Protein AF-A0A4P5VEP5-F1 (afdb_monomer)

Structure (mmCIF, N/CA/C/O backbone):
data_AF-A0A4P5VEP5-F1
#
_entry.id   AF-A0A4P5VEP5-F1
#
loop_
_atom_site.group_PDB
_atom_site.id
_atom_site.type_symbol
_atom_site.label_atom_id
_atom_site.label_alt_id
_atom_site.label_comp_id
_atom_site.label_asym_id
_atom_site.label_entity_id
_atom_site.label_seq_id
_atom_site.pdbx_PDB_ins_code
_atom_site.Cartn_x
_atom_site.Cartn_y
_atom_site.Cartn_z
_atom_site.occupancy
_atom_site.B_iso_or_equiv
_atom_site.auth_seq_id
_atom_site.auth_comp_id
_atom_site.auth_asym_id
_atom_site.auth_atom_id
_atom_site.pdbx_PDB_model_num
ATOM 1 N N . MET A 1 1 ? -25.300 -21.458 -13.927 1.00 42.97 1 MET A N 1
ATOM 2 C CA . MET A 1 1 ? -24.396 -22.615 -14.091 1.00 42.97 1 MET A CA 1
ATOM 3 C C . MET A 1 1 ? -23.193 -22.090 -14.850 1.00 42.97 1 MET A C 1
ATOM 5 O O . MET A 1 1 ? -23.365 -21.716 -16.000 1.00 42.97 1 MET A O 1
ATOM 9 N N . VAL A 1 2 ? -22.061 -21.886 -14.168 1.00 53.72 2 VAL A N 1
ATOM 10 C CA . VAL A 1 2 ? -20.852 -21.306 -14.778 1.00 53.72 2 VAL A CA 1
ATOM 11 C C . VAL A 1 2 ? -20.284 -22.330 -15.756 1.00 53.72 2 VAL A C 1
ATOM 13 O O . VAL A 1 2 ? -20.113 -23.493 -15.395 1.00 53.72 2 VAL A O 1
ATOM 16 N N . ASP A 1 3 ? -20.092 -21.914 -17.001 1.00 61.88 3 ASP A N 1
ATOM 17 C CA . ASP A 1 3 ? -19.522 -22.729 -18.068 1.00 61.88 3 ASP A CA 1
ATOM 18 C C . ASP A 1 3 ? -17.999 -22.568 -18.042 1.00 61.88 3 ASP A C 1
ATOM 20 O O . ASP A 1 3 ? -17.450 -21.579 -18.523 1.00 61.88 3 ASP A O 1
ATOM 24 N N . TRP A 1 4 ? -17.329 -23.544 -17.429 1.00 54.38 4 TRP A N 1
ATOM 25 C CA . TRP A 1 4 ? -15.880 -23.583 -17.200 1.00 54.38 4 TRP A CA 1
ATOM 26 C C . TRP A 1 4 ? -15.062 -23.748 -18.493 1.00 54.38 4 TRP A C 1
ATOM 28 O O . TRP A 1 4 ? -13.837 -23.799 -18.439 1.00 54.38 4 TRP A O 1
ATOM 38 N N . SER A 1 5 ? -15.723 -23.869 -19.651 1.00 69.19 5 SER A N 1
ATOM 39 C CA . SER A 1 5 ? -15.074 -24.026 -20.958 1.00 69.19 5 SER A CA 1
ATOM 40 C C . SER A 1 5 ? -14.814 -22.708 -21.690 1.00 69.19 5 SER A C 1
ATOM 42 O O . SER A 1 5 ? -14.226 -22.711 -22.775 1.00 69.19 5 SER A O 1
ATOM 44 N N . ARG A 1 6 ? -15.240 -21.572 -21.124 1.00 56.25 6 ARG A N 1
ATOM 45 C CA . ARG A 1 6 ? -15.023 -20.273 -21.760 1.00 56.25 6 ARG A CA 1
ATOM 46 C C . ARG A 1 6 ? -13.549 -19.865 -21.664 1.00 56.25 6 ARG A C 1
ATOM 48 O O . ARG A 1 6 ? -13.001 -19.851 -20.563 1.00 56.25 6 ARG A O 1
ATOM 55 N N . PRO A 1 7 ? -12.891 -19.525 -22.788 1.00 57.81 7 PRO A N 1
ATOM 56 C CA . PRO A 1 7 ? -11.556 -18.953 -22.737 1.00 57.81 7 PRO A CA 1
ATOM 57 C C . PRO A 1 7 ? -11.626 -17.618 -21.990 1.00 57.81 7 PRO A C 1
ATOM 59 O O . PRO A 1 7 ? -12.434 -16.761 -22.336 1.00 57.81 7 PRO A O 1
ATOM 62 N N . PHE A 1 8 ? -10.754 -17.474 -20.996 1.00 55.34 8 PHE A N 1
ATOM 63 C CA . PHE A 1 8 ? -10.585 -16.381 -20.019 1.00 55.34 8 PHE A CA 1
ATOM 64 C C . PHE A 1 8 ? -10.206 -15.014 -20.635 1.00 55.34 8 PHE A C 1
ATOM 66 O O . PHE A 1 8 ? -9.639 -14.149 -19.980 1.00 55.34 8 PHE A O 1
ATOM 73 N N . TRP A 1 9 ? -10.505 -14.820 -21.918 1.00 52.75 9 TRP A N 1
ATOM 74 C CA . TRP A 1 9 ? -10.146 -13.650 -22.712 1.00 52.75 9 TRP A CA 1
ATOM 75 C C . TRP A 1 9 ? -11.367 -13.058 -23.420 1.00 52.75 9 TRP A C 1
ATOM 77 O O . TRP A 1 9 ? -11.252 -12.565 -24.545 1.00 52.75 9 TRP A O 1
ATOM 87 N N . THR A 1 10 ? -12.565 -13.147 -22.833 1.00 57.44 10 THR A N 1
ATOM 88 C CA . THR A 1 10 ? -13.659 -12.316 -23.341 1.00 57.44 10 THR A CA 1
ATOM 89 C C . THR A 1 10 ? -13.458 -10.881 -22.855 1.00 57.44 10 THR A C 1
ATOM 91 O O . THR A 1 10 ? -12.904 -10.633 -21.787 1.00 57.44 10 THR A O 1
ATOM 94 N N . ARG A 1 11 ? -13.873 -9.904 -23.666 1.00 53.72 11 ARG A N 1
ATOM 95 C CA . ARG A 1 11 ? -13.766 -8.479 -23.320 1.00 53.72 11 ARG A CA 1
ATOM 96 C C . ARG A 1 11 ? -14.477 -8.144 -21.999 1.00 53.72 11 ARG A C 1
ATOM 98 O O . ARG A 1 11 ? -13.999 -7.280 -21.281 1.00 53.72 11 ARG A O 1
ATOM 105 N N . GLU A 1 12 ? -15.564 -8.848 -21.686 1.00 57.03 12 GLU A N 1
ATOM 106 C CA . GLU A 1 12 ? -16.298 -8.721 -20.418 1.00 57.03 12 GLU A CA 1
ATOM 107 C C . GLU A 1 12 ? -15.480 -9.227 -19.216 1.00 57.03 12 GLU A C 1
ATOM 109 O O . GLU A 1 12 ? -15.506 -8.591 -18.168 1.00 57.03 12 GLU A O 1
ATOM 114 N N . ASP A 1 13 ? -14.688 -10.299 -19.365 1.00 57.25 13 ASP A N 1
ATOM 115 C CA . ASP A 1 13 ? -13.786 -10.768 -18.297 1.00 57.25 13 ASP A CA 1
ATOM 116 C C . ASP A 1 13 ? -12.672 -9.742 -18.026 1.00 57.25 13 ASP A C 1
ATOM 118 O O . ASP A 1 13 ? -12.312 -9.493 -16.878 1.00 57.25 13 ASP A O 1
ATOM 122 N N . MET A 1 14 ? -12.166 -9.083 -19.078 1.00 52.19 14 MET A N 1
ATOM 123 C CA . MET A 1 14 ? -11.169 -8.012 -18.949 1.00 52.19 14 MET A CA 1
ATOM 124 C C . MET A 1 14 ? -11.710 -6.749 -18.271 1.00 52.19 14 MET A C 1
ATOM 126 O O . MET A 1 14 ? -10.943 -6.042 -17.621 1.00 52.19 14 MET A O 1
ATOM 130 N N . GLU A 1 15 ? -13.005 -6.453 -18.411 1.00 55.31 15 GLU A N 1
ATOM 131 C CA . GLU A 1 15 ? -13.644 -5.316 -17.735 1.00 55.31 15 GLU A CA 1
ATOM 132 C C . GLU A 1 15 ? -13.696 -5.515 -16.208 1.00 55.31 15 GLU A C 1
ATOM 134 O O . GLU A 1 15 ? -13.642 -4.532 -15.475 1.00 55.31 15 GLU A O 1
ATOM 139 N N . SER A 1 16 ? -13.692 -6.767 -15.727 1.00 53.53 16 SER A N 1
ATOM 140 C CA . SER A 1 16 ? -13.637 -7.113 -14.297 1.00 53.53 16 SER A CA 1
ATOM 141 C C . SER A 1 16 ? -12.218 -7.185 -13.718 1.00 53.53 16 SER A C 1
ATOM 143 O O . SER A 1 16 ? -12.076 -7.203 -12.498 1.00 53.53 16 SER A O 1
ATOM 145 N N . LEU A 1 17 ? -11.160 -7.225 -14.540 1.00 54.59 17 LEU A N 1
ATOM 146 C CA . LEU A 1 17 ? -9.775 -7.312 -14.040 1.00 54.59 17 LEU A CA 1
ATOM 147 C C . LEU A 1 17 ? -9.362 -6.071 -13.229 1.00 54.59 17 LEU A C 1
ATOM 149 O O . LEU A 1 17 ? -8.490 -6.159 -12.374 1.00 54.59 17 LEU A O 1
ATOM 153 N N . GLY A 1 18 ? -9.994 -4.918 -13.477 1.00 56.25 18 GLY A N 1
ATOM 154 C CA . GLY A 1 18 ? -9.766 -3.692 -12.704 1.00 56.25 18 GLY A CA 1
ATOM 155 C C . GLY A 1 18 ? -10.435 -3.672 -11.324 1.00 56.25 18 GLY A C 1
ATOM 156 O O . GLY A 1 18 ? -10.179 -2.749 -10.553 1.00 56.25 18 GLY A O 1
ATOM 157 N N . ASP A 1 19 ? -11.286 -4.654 -11.012 1.00 59.38 19 ASP A N 1
ATOM 158 C CA . ASP A 1 19 ? -11.985 -4.741 -9.724 1.00 59.38 19 ASP A CA 1
ATOM 159 C C . ASP A 1 19 ? -11.202 -5.527 -8.664 1.00 59.38 19 ASP A C 1
ATOM 161 O O . ASP A 1 19 ? -11.594 -5.530 -7.491 1.00 59.38 19 ASP A O 1
ATOM 165 N N . GLU A 1 20 ? -10.096 -6.180 -9.036 1.00 68.81 20 GLU A N 1
ATOM 166 C CA . GLU A 1 20 ? -9.221 -6.833 -8.067 1.00 68.81 20 GLU A CA 1
ATOM 167 C C . GLU A 1 20 ? -8.529 -5.771 -7.206 1.00 68.81 20 GLU A C 1
ATOM 169 O O . GLU A 1 20 ? -7.763 -4.934 -7.682 1.00 68.81 20 GLU A O 1
ATOM 174 N N . LYS A 1 21 ? -8.851 -5.777 -5.908 1.00 80.00 21 LYS A N 1
ATOM 175 C CA . LYS A 1 21 ? -8.305 -4.838 -4.928 1.00 80.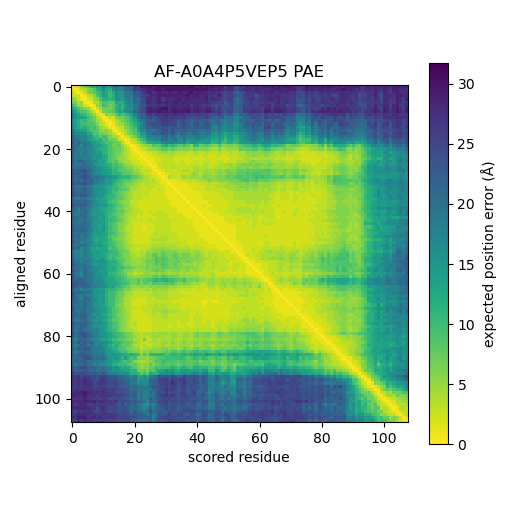00 21 LYS A CA 1
ATOM 176 C C . LYS A 1 21 ? -7.352 -5.563 -3.999 1.00 80.00 21 LYS A C 1
ATOM 178 O O . LYS A 1 21 ? -7.753 -6.499 -3.309 1.00 80.00 21 LYS A O 1
ATOM 183 N N . SER A 1 22 ? -6.139 -5.046 -3.902 1.00 84.88 22 SER A N 1
ATOM 184 C CA . SER A 1 22 ? -5.205 -5.421 -2.849 1.00 84.88 22 SER A CA 1
ATOM 185 C C . SER A 1 22 ? -5.506 -4.647 -1.569 1.00 84.88 22 SER A C 1
ATOM 187 O O . SER A 1 22 ? -5.763 -3.439 -1.596 1.00 84.88 22 SER A O 1
ATOM 189 N N . LEU A 1 23 ? -5.479 -5.347 -0.434 1.00 86.56 23 LEU A N 1
ATOM 190 C CA . LEU A 1 23 ? -5.659 -4.756 0.888 1.00 86.56 23 LEU A CA 1
ATOM 191 C C . LEU A 1 23 ? -4.336 -4.798 1.649 1.00 86.56 23 LEU A C 1
ATOM 193 O O . LEU A 1 23 ? -3.757 -5.864 1.848 1.00 86.56 23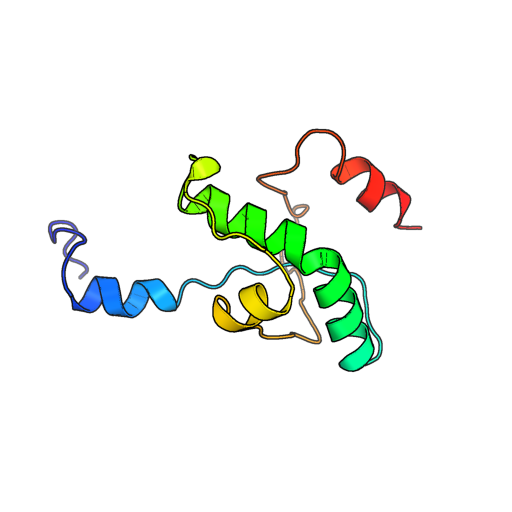 LEU A O 1
ATOM 197 N N . TYR A 1 24 ? -3.903 -3.633 2.118 1.00 85.56 24 TYR A N 1
ATOM 198 C CA . TYR A 1 24 ? -2.706 -3.479 2.933 1.00 85.56 24 TYR A CA 1
ATOM 199 C C . TYR A 1 24 ? -3.103 -2.996 4.323 1.00 85.56 24 TYR A C 1
ATOM 201 O O . TYR A 1 24 ? -3.754 -1.960 4.464 1.00 85.56 24 TYR A O 1
ATOM 209 N N . LEU A 1 25 ? -2.714 -3.753 5.350 1.00 86.88 25 LEU A N 1
ATOM 210 C CA . LEU A 1 25 ? -2.882 -3.338 6.738 1.00 86.88 25 LEU A CA 1
ATOM 211 C C . LEU A 1 25 ? -1.749 -2.388 7.117 1.00 86.88 25 LEU A C 1
ATOM 213 O O . LEU A 1 25 ? -0.574 -2.693 6.917 1.00 86.88 25 LEU A O 1
ATOM 217 N N . VAL A 1 26 ? -2.120 -1.241 7.673 1.00 83.44 26 VAL A N 1
ATOM 218 C CA . VAL A 1 26 ? -1.197 -0.217 8.166 1.00 83.44 26 VAL A CA 1
ATOM 219 C C . VAL A 1 26 ? -1.376 -0.051 9.676 1.00 83.44 26 VAL A C 1
ATOM 221 O O . VAL A 1 26 ? -2.412 -0.459 10.212 1.00 83.44 26 VAL A O 1
ATOM 224 N N . PRO A 1 27 ? -0.396 0.539 10.383 1.00 83.62 27 PRO A N 1
ATOM 225 C CA . PRO A 1 27 ? -0.572 0.911 11.779 1.00 83.62 27 PRO A CA 1
ATOM 226 C C . PRO A 1 27 ? -1.814 1.782 11.992 1.00 83.62 27 PRO A C 1
ATOM 228 O O . PRO A 1 27 ? -2.278 2.474 11.083 1.00 83.62 27 PRO A O 1
ATOM 231 N N . THR A 1 28 ? -2.333 1.771 13.218 1.00 83.69 28 THR A N 1
ATOM 232 C CA . THR A 1 28 ? -3.461 2.621 13.608 1.00 83.69 28 THR A CA 1
ATOM 233 C C . THR A 1 28 ? -3.143 4.091 13.364 1.00 83.69 28 THR A C 1
ATOM 235 O O . THR A 1 28 ? -2.044 4.553 13.678 1.00 83.69 28 THR A O 1
ATOM 238 N N . TYR A 1 29 ? -4.124 4.827 12.858 1.00 85.56 29 TYR A N 1
ATOM 239 C CA . TYR A 1 29 ? -4.034 6.256 12.593 1.00 85.56 29 TYR A CA 1
ATOM 240 C C . TYR A 1 29 ? -5.251 6.974 13.178 1.00 85.56 29 TYR A C 1
ATOM 242 O O . TYR A 1 29 ? -6.340 6.405 13.249 1.00 85.56 29 TYR A O 1
ATOM 250 N N . ASP A 1 30 ? -5.065 8.231 13.574 1.00 84.56 30 ASP A N 1
ATOM 251 C CA . ASP A 1 30 ? -6.125 9.025 14.207 1.00 84.56 30 ASP A CA 1
ATOM 252 C C . ASP A 1 30 ? -6.975 9.797 13.186 1.00 84.56 30 ASP A C 1
ATOM 254 O O . ASP A 1 30 ? -8.159 10.051 13.411 1.00 84.56 30 ASP A O 1
ATOM 258 N N . ASP A 1 31 ? -6.383 10.168 12.047 1.00 86.88 31 ASP A N 1
ATOM 259 C CA . ASP A 1 31 ? -7.031 10.955 11.001 1.00 86.88 31 ASP A CA 1
ATOM 260 C C . ASP A 1 31 ? -6.528 10.597 9.589 1.00 86.88 31 ASP A C 1
ATOM 262 O O . ASP A 1 31 ? -5.547 9.872 9.400 1.00 86.88 31 ASP A O 1
ATOM 266 N N . GLU A 1 32 ? -7.221 11.113 8.572 1.0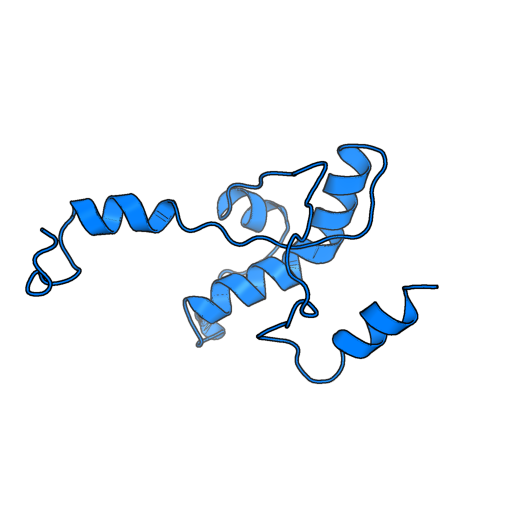0 85.75 32 GLU A N 1
ATOM 267 C CA . GLU A 1 32 ? -6.915 10.850 7.162 1.00 85.75 32 GLU A CA 1
ATOM 268 C C . GLU A 1 32 ? -5.550 11.413 6.724 1.00 85.75 32 GLU A C 1
ATOM 270 O O . GLU A 1 32 ? -4.893 10.828 5.865 1.00 85.75 32 GLU A O 1
ATOM 275 N N . ALA A 1 33 ? -5.078 12.511 7.324 1.00 88.75 33 ALA A N 1
ATOM 276 C CA . ALA A 1 33 ? -3.767 13.076 6.998 1.00 88.75 33 ALA A CA 1
ATOM 277 C C . ALA A 1 33 ? -2.629 12.181 7.518 1.00 88.75 33 ALA A C 1
ATOM 279 O O . ALA A 1 33 ? -1.615 11.986 6.841 1.00 88.75 33 ALA A O 1
ATOM 280 N N . SER A 1 34 ? -2.826 11.582 8.690 1.00 88.56 34 SER A N 1
ATOM 281 C CA . SER A 1 34 ? -1.933 10.585 9.275 1.00 88.56 34 SER A CA 1
ATOM 282 C C . SER A 1 34 ? -1.901 9.316 8.418 1.00 88.56 34 SER A C 1
ATOM 284 O O . SER A 1 34 ? -0.822 8.816 8.100 1.00 88.56 34 SER A O 1
ATOM 286 N N . ALA A 1 35 ? -3.062 8.852 7.940 1.00 87.62 35 ALA A N 1
ATOM 287 C CA . ALA A 1 35 ? -3.148 7.741 6.989 1.00 87.62 35 ALA A CA 1
ATOM 288 C C . ALA A 1 35 ? -2.440 8.047 5.656 1.00 87.62 35 ALA A C 1
ATOM 290 O O . ALA A 1 35 ? -1.719 7.203 5.126 1.00 87.62 35 ALA A O 1
ATOM 291 N N . MET A 1 36 ? -2.591 9.268 5.132 1.00 89.44 36 MET A N 1
ATOM 292 C CA . MET A 1 36 ? -1.897 9.703 3.917 1.00 89.44 36 MET A CA 1
ATOM 293 C C . MET A 1 36 ? -0.378 9.744 4.111 1.00 89.44 36 MET A C 1
ATOM 295 O O . MET A 1 36 ? 0.363 9.327 3.229 1.00 89.44 36 MET A O 1
ATOM 299 N N . THR A 1 37 ? 0.090 10.176 5.283 1.00 90.75 37 THR A N 1
ATOM 300 C CA . THR A 1 37 ? 1.521 10.184 5.619 1.00 90.75 37 THR A CA 1
ATOM 301 C C . THR A 1 37 ? 2.095 8.766 5.655 1.00 90.75 37 THR A C 1
ATOM 303 O O . THR A 1 37 ? 3.174 8.525 5.118 1.00 90.75 37 THR A O 1
ATOM 306 N N . LEU A 1 38 ? 1.367 7.806 6.238 1.00 89.19 38 LEU A N 1
ATOM 307 C CA . LEU A 1 38 ? 1.756 6.391 6.211 1.00 89.19 38 LEU A CA 1
ATOM 308 C C . LEU A 1 38 ? 1.803 5.862 4.773 1.00 89.19 38 LEU A C 1
ATOM 310 O O . LEU A 1 38 ? 2.755 5.184 4.388 1.00 89.19 38 LEU A O 1
ATOM 314 N N . LEU A 1 39 ? 0.818 6.215 3.948 1.00 90.69 39 LEU A N 1
ATOM 315 C CA . LEU A 1 39 ? 0.815 5.831 2.542 1.00 90.69 39 LEU A CA 1
ATOM 316 C C . LEU A 1 39 ? 2.012 6.423 1.785 1.00 90.69 39 LEU A C 1
ATOM 318 O O . LEU A 1 39 ? 2.666 5.704 1.038 1.00 90.69 39 LEU A O 1
ATOM 322 N N . GLU A 1 40 ? 2.349 7.694 2.001 1.00 90.88 40 GLU A N 1
ATOM 323 C CA . GLU A 1 40 ? 3.541 8.324 1.422 1.00 90.88 40 GLU A CA 1
ATOM 324 C C . GLU A 1 40 ? 4.840 7.643 1.871 1.00 90.88 40 GLU A C 1
ATOM 326 O O . GLU A 1 40 ? 5.787 7.562 1.092 1.00 90.88 40 GLU A O 1
ATOM 331 N N . GLN A 1 41 ? 4.903 7.095 3.083 1.00 90.06 41 GLN A N 1
ATOM 332 C CA . GLN A 1 41 ? 6.068 6.334 3.548 1.00 90.06 41 GLN A CA 1
ATOM 333 C C . GLN A 1 41 ? 6.151 4.943 2.905 1.00 90.06 41 GLN A C 1
ATOM 335 O O . GLN A 1 41 ? 7.245 4.474 2.592 1.00 90.06 41 GLN A O 1
ATOM 340 N N . HIS A 1 42 ? 5.008 4.294 2.671 1.00 89.12 42 HIS A N 1
ATOM 341 C CA . HIS A 1 42 ? 4.942 2.906 2.206 1.00 89.12 42 HIS A CA 1
ATOM 342 C C . HIS A 1 42 ? 4.681 2.736 0.700 1.00 89.12 42 HIS A C 1
ATOM 344 O O . HIS A 1 42 ? 4.799 1.618 0.197 1.00 89.12 42 HIS A O 1
ATOM 350 N N . HIS A 1 43 ? 4.381 3.810 -0.043 1.00 90.31 43 HIS A N 1
ATOM 351 C CA . HIS A 1 43 ? 3.993 3.733 -1.460 1.00 90.31 43 HIS A CA 1
ATOM 352 C C . HIS A 1 43 ? 5.010 2.984 -2.321 1.00 90.31 43 HIS A C 1
ATOM 354 O O . HIS A 1 43 ? 4.608 2.230 -3.195 1.00 90.31 43 HIS A O 1
ATOM 360 N N . GLY A 1 44 ? 6.312 3.160 -2.069 1.00 88.44 44 GLY A N 1
ATOM 361 C CA . GLY A 1 44 ? 7.359 2.483 -2.830 1.00 88.44 44 GLY A CA 1
ATOM 362 C C . GLY A 1 44 ? 7.260 0.964 -2.702 1.00 88.44 44 GLY A C 1
ATOM 363 O O . GLY A 1 44 ? 7.235 0.268 -3.710 1.00 88.44 44 GLY A O 1
ATOM 364 N N . ALA A 1 45 ? 7.116 0.459 -1.475 1.00 87.06 45 ALA A N 1
ATOM 365 C CA . ALA A 1 45 ? 6.987 -0.975 -1.223 1.00 87.06 45 ALA A CA 1
ATOM 366 C C . ALA A 1 45 ? 5.695 -1.550 -1.826 1.00 87.06 45 ALA A C 1
ATOM 368 O O . ALA A 1 45 ? 5.727 -2.615 -2.435 1.00 87.06 45 ALA A O 1
ATOM 369 N N . ILE A 1 46 ? 4.575 -0.824 -1.710 1.00 88.75 46 ILE A N 1
ATOM 370 C CA . ILE A 1 46 ? 3.296 -1.232 -2.311 1.00 88.75 46 ILE A CA 1
ATOM 371 C C . ILE A 1 46 ? 3.412 -1.265 -3.840 1.00 88.75 46 ILE A C 1
ATOM 373 O O . ILE A 1 46 ? 3.016 -2.244 -4.463 1.00 88.75 46 ILE A O 1
ATOM 377 N N . PHE A 1 47 ? 4.002 -0.232 -4.451 1.00 89.62 47 PHE A N 1
ATOM 378 C CA . PHE A 1 47 ? 4.164 -0.160 -5.904 1.00 89.62 47 PHE A CA 1
ATOM 379 C C . PHE A 1 47 ? 5.003 -1.330 -6.427 1.00 89.62 47 PHE A C 1
ATOM 381 O O . PHE A 1 47 ? 4.650 -1.948 -7.425 1.00 89.62 47 PHE A O 1
ATOM 388 N N . GLU A 1 48 ? 6.108 -1.649 -5.755 1.00 88.00 48 GLU 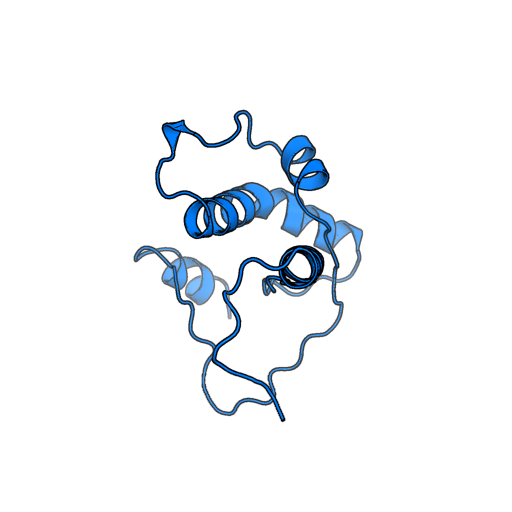A N 1
ATOM 389 C CA . GLU A 1 48 ? 6.970 -2.759 -6.159 1.00 88.00 48 GLU A CA 1
ATOM 390 C C . GLU A 1 48 ? 6.280 -4.115 -5.977 1.00 88.00 48 GLU A C 1
ATOM 392 O O . GLU A 1 48 ? 6.364 -4.939 -6.883 1.00 88.00 48 GLU A O 1
ATOM 397 N N . ALA A 1 49 ? 5.536 -4.322 -4.884 1.00 85.81 49 ALA A N 1
ATOM 398 C CA . ALA A 1 49 ? 4.768 -5.549 -4.665 1.00 85.81 49 ALA A CA 1
ATOM 399 C C . ALA A 1 49 ? 3.705 -5.773 -5.756 1.00 85.81 49 ALA A C 1
ATOM 401 O O . ALA A 1 49 ? 3.614 -6.864 -6.316 1.00 85.81 49 ALA A O 1
ATOM 402 N N . GLU A 1 50 ? 2.945 -4.733 -6.107 1.00 87.06 50 GLU A N 1
ATOM 403 C CA . GLU A 1 50 ? 1.951 -4.792 -7.186 1.00 87.06 50 GLU A CA 1
ATOM 404 C C . GLU A 1 50 ? 2.604 -5.035 -8.555 1.00 87.06 50 GLU A C 1
ATOM 406 O O . GLU A 1 50 ? 2.150 -5.876 -9.329 1.00 87.06 50 GLU A O 1
ATOM 411 N N . LEU A 1 51 ? 3.714 -4.352 -8.858 1.00 87.12 51 LEU A N 1
ATOM 412 C CA . LEU A 1 51 ? 4.429 -4.550 -10.122 1.00 87.12 51 LEU A CA 1
ATOM 413 C C . LEU A 1 51 ? 5.035 -5.949 -10.232 1.00 87.12 51 LEU A C 1
ATOM 415 O O . LEU A 1 51 ? 5.056 -6.498 -11.327 1.00 87.12 51 LEU A O 1
ATOM 419 N N . GLU A 1 52 ? 5.503 -6.540 -9.135 1.00 84.88 52 GLU A N 1
ATOM 420 C CA . GLU A 1 52 ? 6.094 -7.880 -9.130 1.00 84.88 52 GLU A CA 1
ATOM 421 C C . GLU A 1 52 ? 5.054 -8.974 -9.412 1.00 84.88 52 GLU A C 1
ATOM 423 O O . GLU A 1 52 ? 5.364 -9.947 -10.102 1.00 84.88 52 GLU A O 1
ATOM 428 N N . LEU A 1 53 ? 3.798 -8.776 -8.990 1.00 80.50 53 LEU A N 1
ATOM 429 C CA . LEU A 1 53 ? 2.677 -9.650 -9.361 1.00 80.50 53 LEU A CA 1
ATOM 430 C C . LEU A 1 53 ? 2.382 -9.615 -10.872 1.00 80.50 53 LEU A C 1
ATOM 432 O O . LEU A 1 53 ? 1.935 -10.612 -11.438 1.00 80.50 53 LEU A O 1
ATOM 436 N N . TRP A 1 54 ? 2.647 -8.485 -11.534 1.00 81.75 54 TRP A N 1
ATOM 437 C CA . TRP A 1 54 ? 2.323 -8.269 -12.950 1.00 81.75 54 TRP A CA 1
ATOM 438 C C . TRP A 1 54 ? 3.512 -8.539 -13.882 1.00 81.75 54 TRP A C 1
ATOM 440 O O . TRP A 1 54 ? 3.346 -9.033 -14.998 1.00 81.75 54 TRP A O 1
ATOM 450 N N . CYS A 1 55 ? 4.722 -8.186 -13.454 1.00 83.75 55 CYS A N 1
ATOM 451 C CA . CYS A 1 55 ? 5.935 -8.230 -14.253 1.00 83.75 55 CYS A CA 1
ATOM 452 C C . CYS A 1 55 ? 7.168 -8.464 -13.372 1.00 83.75 55 CYS A C 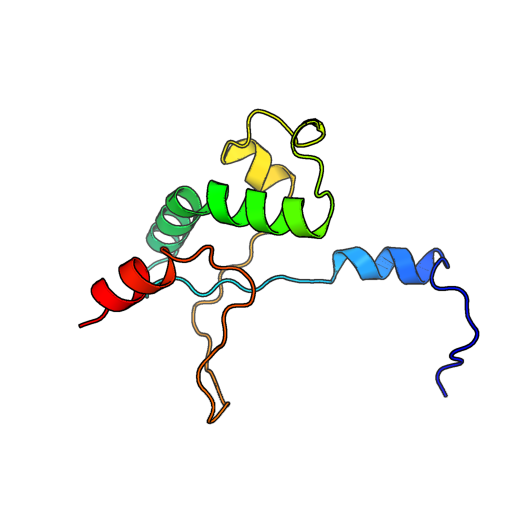1
ATOM 454 O O . CYS A 1 55 ? 7.653 -7.564 -12.691 1.00 83.75 55 CYS A O 1
ATOM 456 N N . LEU A 1 56 ? 7.747 -9.661 -13.467 1.00 83.50 56 LEU A N 1
ATOM 457 C CA . LEU A 1 56 ? 8.987 -10.008 -12.761 1.00 83.50 56 LEU A CA 1
ATOM 458 C C . LEU A 1 56 ? 10.233 -9.311 -13.345 1.00 83.50 56 LEU A C 1
ATOM 460 O O . LEU A 1 56 ? 11.269 -9.238 -12.684 1.00 83.50 56 LEU A O 1
ATOM 464 N N . ASP A 1 57 ? 10.160 -8.807 -14.583 1.00 88.31 57 ASP A N 1
ATOM 465 C CA . ASP A 1 57 ? 11.269 -8.087 -15.211 1.00 88.31 57 ASP A CA 1
ATOM 466 C C . ASP A 1 57 ? 11.292 -6.618 -14.768 1.00 88.31 57 ASP A C 1
ATOM 468 O O . ASP A 1 57 ? 10.627 -5.746 -15.334 1.00 88.31 57 ASP A O 1
ATOM 472 N N . ARG A 1 58 ? 12.127 -6.340 -13.763 1.00 86.19 58 ARG A N 1
ATOM 473 C CA . ARG A 1 58 ? 12.300 -5.003 -13.177 1.00 86.19 58 ARG A CA 1
ATOM 474 C C . ARG A 1 58 ? 12.811 -3.953 -14.169 1.00 86.19 58 ARG A C 1
ATOM 476 O O . ARG A 1 58 ? 12.666 -2.763 -13.902 1.00 86.19 58 ARG A O 1
ATOM 483 N N . ALA A 1 59 ? 13.392 -4.348 -15.307 1.00 88.25 59 ALA A N 1
ATOM 484 C CA . ALA A 1 59 ? 13.819 -3.400 -16.339 1.00 88.25 59 ALA A CA 1
ATOM 485 C C . ALA A 1 59 ? 12.637 -2.767 -17.093 1.00 88.25 59 ALA A C 1
ATOM 487 O O . ALA A 1 59 ? 12.792 -1.701 -17.690 1.00 88.25 59 ALA A O 1
ATOM 488 N N . LEU A 1 60 ? 11.463 -3.407 -17.055 1.00 87.12 60 LEU A N 1
ATOM 489 C CA . LEU A 1 60 ? 10.232 -2.919 -17.680 1.00 87.12 60 LEU A CA 1
ATOM 490 C C . LEU A 1 60 ? 9.391 -2.046 -16.741 1.00 87.12 60 LEU A C 1
ATOM 492 O O . LEU A 1 60 ? 8.361 -1.512 -17.155 1.00 87.12 60 LEU A O 1
ATOM 496 N N . TRP A 1 61 ? 9.805 -1.899 -15.481 1.00 88.94 61 TRP A N 1
ATOM 497 C CA . TRP A 1 61 ? 9.058 -1.131 -14.493 1.00 88.94 61 TRP A CA 1
ATOM 498 C C . TRP A 1 61 ? 9.116 0.375 -14.785 1.00 88.94 61 TRP A C 1
ATOM 500 O O . TRP A 1 61 ? 10.139 0.885 -15.255 1.00 88.94 61 TRP A O 1
ATOM 510 N N . PRO A 1 62 ? 8.045 1.124 -14.468 1.00 86.75 62 PRO A N 1
ATOM 511 C CA . PRO A 1 62 ? 8.050 2.575 -14.590 1.00 86.75 62 PRO A CA 1
ATOM 512 C C . PRO A 1 62 ? 9.137 3.205 -13.701 1.00 86.75 62 PRO A C 1
ATOM 514 O O . PRO A 1 62 ? 9.430 2.730 -12.602 1.00 86.75 62 PRO A O 1
ATOM 517 N N . SER A 1 63 ? 9.738 4.298 -14.178 1.00 85.62 63 SER A N 1
ATOM 518 C CA . SER A 1 63 ? 10.723 5.091 -13.437 1.00 85.62 63 SER A CA 1
ATOM 519 C C . SER A 1 63 ? 10.575 6.582 -13.787 1.00 85.62 63 SER A C 1
ATOM 521 O O . SER A 1 63 ? 10.579 6.906 -14.977 1.00 85.62 63 SER A O 1
ATOM 523 N N . PRO A 1 64 ? 10.483 7.500 -12.802 1.00 87.00 64 PRO A N 1
ATOM 524 C CA . PRO A 1 64 ? 10.571 7.258 -11.357 1.00 87.00 64 PRO A CA 1
ATOM 525 C C . PRO A 1 64 ? 9.285 6.650 -10.762 1.00 87.00 64 PRO A C 1
ATOM 527 O O . PRO A 1 64 ? 8.184 6.909 -11.240 1.00 87.00 64 PRO A O 1
ATOM 530 N N . ARG A 1 65 ? 9.431 5.857 -9.690 1.00 87.62 65 ARG A N 1
ATOM 531 C CA . ARG A 1 65 ? 8.323 5.309 -8.878 1.00 87.62 65 ARG A CA 1
ATOM 532 C C . ARG A 1 65 ? 8.025 6.216 -7.687 1.00 87.62 65 ARG A C 1
ATOM 534 O O . ARG A 1 65 ? 8.064 5.783 -6.542 1.00 87.62 65 ARG A O 1
ATOM 541 N N . ASP A 1 66 ? 7.831 7.499 -7.962 1.00 91.50 66 ASP A N 1
ATOM 542 C CA . ASP A 1 66 ? 7.470 8.458 -6.923 1.00 91.50 66 ASP A CA 1
ATOM 543 C C . ASP A 1 66 ? 5.979 8.363 -6.559 1.00 91.50 66 ASP A C 1
ATOM 545 O O . ASP A 1 66 ? 5.178 7.695 -7.223 1.00 91.50 66 ASP A O 1
ATOM 549 N N . PHE A 1 67 ? 5.594 9.060 -5.492 1.00 89.50 67 PHE A N 1
ATOM 550 C CA . PHE A 1 67 ? 4.214 9.072 -5.0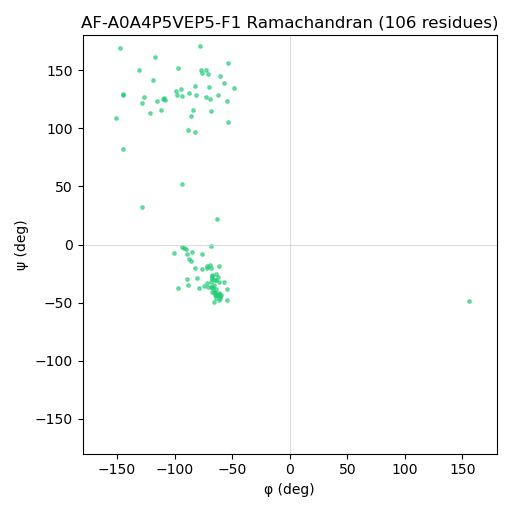20 1.00 89.50 67 PHE A CA 1
ATOM 551 C C . PHE A 1 67 ? 3.230 9.651 -6.048 1.00 89.50 67 PHE A C 1
ATOM 553 O O . PHE A 1 67 ? 2.065 9.257 -6.093 1.00 89.50 67 PHE A O 1
ATOM 560 N N . THR A 1 68 ? 3.689 10.553 -6.919 1.00 91.69 68 THR A N 1
ATOM 561 C CA . THR A 1 68 ? 2.852 11.111 -7.988 1.00 91.69 68 THR A CA 1
ATOM 562 C C . THR A 1 68 ? 2.487 10.019 -8.986 1.00 91.69 68 THR A C 1
ATOM 564 O O . THR A 1 68 ? 1.308 9.827 -9.279 1.00 91.69 68 THR A O 1
ATOM 567 N N . MET A 1 69 ? 3.476 9.253 -9.456 1.00 91.38 69 MET A N 1
ATOM 568 C CA . MET A 1 69 ? 3.262 8.106 -10.337 1.00 91.38 69 MET A CA 1
ATOM 569 C C . MET A 1 69 ? 2.365 7.062 -9.668 1.00 91.38 69 MET A C 1
ATOM 571 O O . MET A 1 69 ? 1.415 6.589 -10.286 1.00 91.38 69 MET A O 1
ATOM 575 N N . PHE A 1 70 ? 2.603 6.766 -8.390 1.00 91.38 70 PHE A N 1
ATOM 576 C CA . PHE A 1 70 ? 1.778 5.838 -7.618 1.00 91.38 70 PHE A CA 1
ATOM 577 C C . PHE A 1 70 ? 0.289 6.227 -7.640 1.00 91.38 70 PHE A C 1
ATOM 579 O O . PHE A 1 70 ? -0.565 5.408 -7.973 1.00 91.38 70 PHE A O 1
ATOM 586 N N . ARG A 1 71 ? -0.033 7.503 -7.387 1.00 90.88 71 ARG A N 1
ATOM 587 C CA . ARG A 1 71 ? -1.419 8.009 -7.421 1.00 90.88 71 ARG A CA 1
ATOM 588 C C . ARG A 1 71 ? -2.048 8.031 -8.815 1.00 90.88 71 ARG A C 1
ATOM 590 O O . ARG A 1 71 ? -3.270 8.096 -8.917 1.00 90.88 71 ARG A O 1
ATOM 597 N N . HIS A 1 72 ? -1.242 8.018 -9.876 1.00 90.31 72 HIS A N 1
ATOM 598 C CA . HIS A 1 72 ? -1.738 7.882 -11.246 1.00 90.31 72 HIS A CA 1
ATOM 599 C C . HIS A 1 72 ? -2.043 6.431 -11.623 1.00 90.31 72 HIS A C 1
ATOM 601 O O . HIS A 1 72 ? -2.902 6.204 -12.472 1.00 90.31 72 HIS A O 1
ATOM 607 N N . TRP A 1 73 ? -1.338 5.474 -11.020 1.00 88.81 73 TRP A N 1
ATOM 608 C CA . TRP A 1 73 ? -1.468 4.052 -11.332 1.00 88.81 73 TRP A CA 1
ATOM 609 C C . TRP A 1 73 ? -2.545 3.359 -10.502 1.00 88.81 73 TRP A C 1
ATOM 611 O O . TRP A 1 73 ? -3.231 2.484 -11.024 1.00 88.81 73 TRP A O 1
ATOM 621 N N . PHE A 1 74 ? -2.727 3.762 -9.242 1.00 88.56 74 PHE A N 1
ATOM 622 C CA . PHE A 1 74 ? -3.625 3.073 -8.317 1.00 88.56 74 PHE A CA 1
ATOM 623 C C . PHE A 1 74 ? -4.765 3.956 -7.819 1.00 88.56 74 PHE A C 1
ATOM 625 O O . PHE A 1 74 ? -4.580 5.124 -7.468 1.00 88.56 74 PHE A O 1
ATOM 632 N N . GLN A 1 75 ? -5.947 3.351 -7.690 1.00 89.56 75 GLN A N 1
ATOM 633 C CA . GLN A 1 75 ? -7.046 3.928 -6.927 1.00 89.56 75 GLN A CA 1
ATOM 634 C C . GLN A 1 75 ? -6.904 3.550 -5.449 1.00 89.56 75 GLN A C 1
ATOM 636 O O . GLN A 1 75 ? -7.121 2.406 -5.054 1.00 89.56 75 GLN A O 1
ATOM 641 N N . ILE A 1 76 ? -6.585 4.537 -4.617 1.00 89.25 76 ILE A N 1
ATOM 642 C CA . ILE A 1 76 ? -6.383 4.353 -3.178 1.00 89.25 76 ILE A CA 1
ATOM 643 C C . ILE A 1 76 ? -7.720 4.490 -2.444 1.00 89.25 76 ILE A C 1
ATOM 645 O O . ILE A 1 76 ? -8.431 5.477 -2.630 1.00 89.25 76 ILE A O 1
ATOM 649 N N . ASN A 1 77 ? -8.034 3.531 -1.571 1.00 88.44 77 ASN A N 1
ATOM 650 C CA . ASN A 1 77 ? -9.160 3.612 -0.640 1.00 88.44 77 ASN A CA 1
ATOM 651 C C . ASN A 1 77 ? -8.649 3.361 0.784 1.00 88.4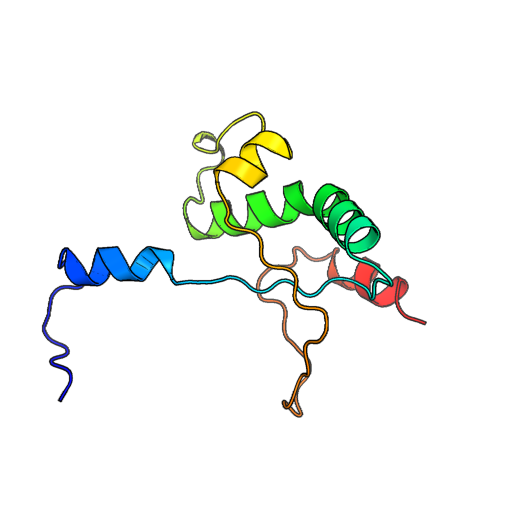4 77 ASN A C 1
ATOM 653 O O . ASN A 1 77 ? -8.000 2.347 1.031 1.00 88.44 77 ASN A O 1
ATOM 657 N N . LEU A 1 78 ? -8.945 4.277 1.707 1.00 87.00 78 LEU A N 1
ATOM 658 C CA . LEU A 1 78 ? -8.587 4.151 3.120 1.00 87.00 78 LEU A CA 1
ATOM 659 C C . LEU A 1 78 ? -9.789 3.621 3.904 1.00 87.00 78 LEU A C 1
ATOM 661 O O . LEU A 1 78 ? -10.887 4.173 3.809 1.00 87.00 78 LEU A O 1
ATOM 665 N N . PHE A 1 79 ? -9.576 2.564 4.684 1.00 86.00 79 PHE A N 1
ATOM 666 C CA . PHE A 1 79 ? -10.614 1.947 5.505 1.00 86.00 79 PHE A CA 1
ATOM 667 C C . PHE A 1 79 ? -10.300 2.185 6.987 1.00 86.00 79 PHE A C 1
ATOM 669 O O . PHE A 1 79 ? -9.296 1.667 7.469 1.00 86.00 79 PHE A O 1
ATOM 676 N N . PRO A 1 80 ? -11.141 2.938 7.723 1.00 78.38 80 PRO A N 1
ATOM 677 C CA . PRO A 1 80 ? -10.871 3.306 9.118 1.00 78.38 80 PRO A CA 1
ATOM 678 C C . PRO A 1 80 ? -10.947 2.129 10.093 1.00 78.38 80 PRO A C 1
ATOM 680 O O . PRO A 1 80 ? -10.470 2.232 11.218 1.00 78.38 80 PRO A O 1
ATOM 683 N N . LEU A 1 81 ? -11.574 1.027 9.685 1.00 81.12 81 LEU A N 1
ATOM 684 C CA . LEU A 1 81 ? -11.709 -0.174 10.489 1.00 81.12 81 LEU A CA 1
ATOM 685 C C . LEU A 1 81 ? -11.635 -1.396 9.579 1.00 81.12 81 LEU A C 1
ATOM 687 O O . LEU A 1 81 ? -12.376 -1.490 8.599 1.00 81.12 81 LEU A O 1
ATOM 691 N N . VAL A 1 82 ? -10.764 -2.332 9.941 1.00 84.00 82 VAL A N 1
ATOM 692 C CA . VAL A 1 82 ? -10.689 -3.673 9.363 1.00 84.00 82 VAL A CA 1
ATOM 693 C C . VAL A 1 82 ? -10.704 -4.652 10.530 1.00 84.00 82 VAL A C 1
ATOM 695 O O . VAL A 1 82 ? -9.860 -4.560 11.419 1.00 84.00 82 VAL A O 1
ATOM 698 N N . GLU A 1 83 ? -11.678 -5.559 10.546 1.00 81.75 83 GLU A N 1
ATOM 699 C CA . GLU A 1 83 ? -11.795 -6.597 11.571 1.00 81.75 83 GLU A CA 1
ATOM 700 C C . GLU A 1 83 ? -11.452 -7.959 10.967 1.00 81.75 83 GLU A C 1
ATOM 702 O O . GLU A 1 83 ? -12.058 -8.381 9.979 1.00 81.75 83 GLU A O 1
ATOM 707 N N . ASP A 1 84 ? -10.485 -8.647 11.574 1.00 85.44 84 ASP A N 1
ATOM 708 C CA . ASP A 1 84 ? -10.188 -10.041 11.260 1.00 85.44 84 ASP A CA 1
ATOM 709 C C . ASP A 1 84 ? -11.137 -10.950 12.051 1.00 85.44 84 ASP A C 1
ATOM 711 O O . ASP A 1 84 ? -11.134 -10.967 13.282 1.00 85.44 84 ASP A O 1
ATOM 715 N N . LEU A 1 85 ? -11.983 -11.685 11.329 1.00 87.69 85 LEU A N 1
ATOM 716 C CA . LEU A 1 85 ? -12.911 -12.663 11.904 1.00 87.69 85 LEU A CA 1
ATOM 717 C C . LEU A 1 85 ? -12.321 -14.083 11.921 1.00 87.69 85 LEU A C 1
ATOM 719 O O . LEU A 1 85 ? -12.982 -15.021 12.376 1.00 87.69 85 LEU A O 1
ATOM 723 N N . GLY A 1 86 ? -11.111 -14.259 11.389 1.00 85.88 86 GLY A N 1
ATOM 724 C CA . GLY A 1 86 ? -10.380 -15.514 11.392 1.00 85.88 86 GLY A CA 1
ATOM 725 C C . GLY A 1 86 ? -9.846 -15.866 12.778 1.00 85.88 86 GLY A C 1
ATOM 726 O O . GLY A 1 86 ? -9.528 -15.013 13.600 1.00 85.88 86 GLY A O 1
ATOM 727 N N . SER A 1 87 ? -9.735 -17.166 13.050 1.00 81.75 87 SER A N 1
ATOM 728 C CA . SER A 1 87 ? -9.039 -17.667 14.243 1.00 81.75 87 SER A CA 1
ATOM 729 C C . SER A 1 87 ? -7.538 -17.868 14.018 1.00 81.75 87 SER A C 1
ATOM 731 O O . SER A 1 87 ? -6.804 -18.132 14.968 1.00 81.75 87 SER A O 1
ATOM 733 N N . GLU A 1 88 ? -7.095 -17.829 12.762 1.00 86.94 88 GLU A N 1
ATOM 734 C CA . GLU A 1 88 ? -5.707 -18.052 12.363 1.00 86.94 88 GLU A CA 1
ATOM 735 C C . GLU A 1 88 ? -4.976 -16.720 12.190 1.00 86.94 88 GLU A C 1
ATOM 737 O O . GLU A 1 88 ? -5.579 -15.704 11.867 1.00 86.94 88 GLU A O 1
ATOM 742 N N . VAL A 1 89 ? -3.659 -16.726 12.403 1.00 81.75 89 VAL A N 1
ATOM 743 C CA . VAL A 1 89 ? -2.831 -15.527 12.226 1.00 81.75 89 VAL A CA 1
ATOM 744 C C . VAL A 1 89 ? -2.726 -15.188 10.741 1.00 81.75 89 VAL A C 1
ATOM 746 O O . VAL A 1 89 ? -2.434 -16.069 9.929 1.00 81.75 89 VAL A O 1
ATOM 749 N N . LEU A 1 90 ? -2.880 -13.905 10.404 1.00 79.62 90 LEU A N 1
ATOM 750 C CA . LEU A 1 90 ? -2.665 -13.405 9.048 1.00 79.62 90 LEU A CA 1
ATOM 751 C C . LEU A 1 90 ? -1.272 -13.787 8.534 1.00 79.62 90 LEU A C 1
ATOM 753 O O . LEU A 1 90 ? -0.242 -13.468 9.134 1.00 79.62 90 LEU A O 1
ATOM 757 N N . GLN A 1 91 ? -1.252 -14.478 7.399 1.00 70.19 91 GLN A N 1
ATOM 758 C CA . GLN A 1 91 ? -0.027 -14.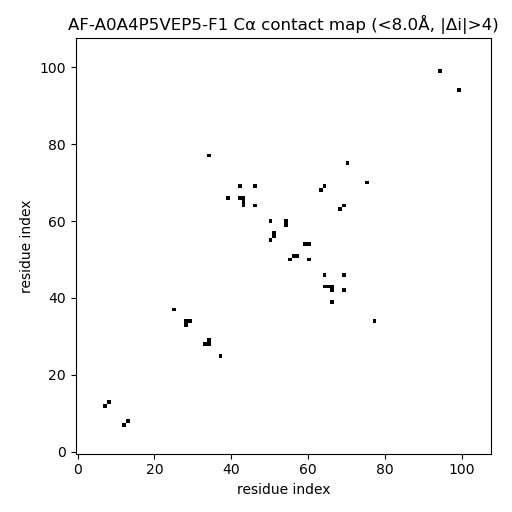898 6.736 1.00 70.19 91 GLN A CA 1
ATOM 759 C C . GLN A 1 91 ? 0.362 -13.872 5.680 1.00 70.19 91 GLN A C 1
ATOM 761 O O . GLN A 1 91 ? -0.464 -13.443 4.878 1.00 70.19 91 GLN A O 1
ATOM 766 N N . THR A 1 92 ? 1.638 -13.494 5.653 1.00 66.62 92 THR A N 1
ATOM 767 C CA . THR A 1 92 ? 2.173 -12.681 4.561 1.00 66.62 92 THR A CA 1
ATOM 768 C C . THR A 1 92 ? 2.779 -13.586 3.498 1.00 66.62 92 THR A C 1
ATOM 770 O O . THR A 1 92 ? 3.613 -14.432 3.813 1.00 66.62 92 THR A O 1
ATOM 773 N N . TYR A 1 93 ? 2.367 -13.401 2.243 1.00 56.88 93 TYR A N 1
ATOM 774 C CA . TYR A 1 93 ? 2.821 -14.227 1.121 1.00 56.88 93 TYR A CA 1
ATOM 775 C C . TYR A 1 93 ? 4.174 -13.797 0.535 1.00 56.88 93 TYR A C 1
ATOM 777 O O . TYR A 1 93 ? 4.836 -14.614 -0.099 1.00 56.88 93 TYR A O 1
ATOM 785 N N . LEU A 1 94 ? 4.617 -12.557 0.765 1.00 55.59 94 LEU A N 1
ATOM 786 C CA . LEU A 1 94 ? 5.859 -12.016 0.203 1.00 55.59 94 LEU A CA 1
ATOM 787 C C . LEU A 1 94 ? 6.540 -11.068 1.188 1.00 55.59 94 LEU A C 1
ATOM 789 O O . LEU A 1 94 ? 6.404 -9.851 1.119 1.00 55.59 94 LEU A O 1
ATOM 793 N N . ILE A 1 95 ? 7.286 -11.644 2.120 1.00 50.62 95 ILE A N 1
ATOM 794 C CA . ILE A 1 95 ? 8.302 -10.910 2.863 1.00 50.62 95 ILE A CA 1
ATOM 795 C C . ILE A 1 95 ? 9.618 -11.629 2.598 1.00 50.62 95 ILE A C 1
ATOM 797 O O . ILE A 1 95 ? 9.802 -12.769 3.031 1.00 50.62 95 ILE A O 1
ATOM 801 N N . GLU A 1 96 ? 10.535 -10.967 1.888 1.00 48.84 96 GLU A N 1
ATOM 802 C CA . GLU A 1 96 ? 11.952 -11.319 1.979 1.00 48.84 96 GLU A CA 1
ATOM 803 C C . GLU A 1 96 ? 12.323 -11.427 3.466 1.00 48.84 96 GLU A C 1
ATOM 805 O O . GLU A 1 96 ? 11.913 -10.562 4.244 1.00 48.84 96 GLU A O 1
ATOM 810 N N . PRO A 1 97 ? 13.058 -12.462 3.902 1.00 38.97 97 PRO A N 1
ATOM 811 C CA . PRO A 1 97 ? 13.380 -12.645 5.314 1.00 38.97 97 PRO A CA 1
ATOM 812 C C . PRO A 1 97 ? 14.033 -11.371 5.890 1.00 38.97 97 PRO A C 1
ATOM 814 O O . PRO A 1 97 ? 15.178 -11.063 5.576 1.00 38.97 97 PRO A O 1
ATOM 817 N N . GLY A 1 98 ? 13.274 -10.614 6.695 1.00 50.06 98 GLY A N 1
ATOM 818 C CA . GLY A 1 98 ? 13.680 -9.314 7.249 1.00 50.06 98 GLY A CA 1
ATOM 819 C C . GLY A 1 98 ? 12.515 -8.385 7.625 1.00 50.06 98 GLY A C 1
ATOM 820 O O . GLY A 1 98 ? 12.453 -7.925 8.758 1.00 50.06 98 GLY A O 1
ATOM 821 N N . PHE A 1 99 ? 11.524 -8.178 6.747 1.00 50.53 99 PHE A N 1
ATOM 822 C CA . PHE A 1 99 ? 10.419 -7.230 7.030 1.00 50.53 99 PHE A CA 1
ATOM 823 C C . PHE A 1 99 ? 9.499 -7.701 8.174 1.00 50.53 99 PHE A C 1
ATOM 825 O O . PHE A 1 99 ? 8.921 -6.898 8.902 1.00 50.53 99 PHE A O 1
ATOM 832 N N . SER A 1 100 ? 9.401 -9.019 8.389 1.00 51.62 100 SER A N 1
ATOM 833 C CA . SER A 1 100 ? 8.619 -9.584 9.495 1.00 51.62 100 SER A CA 1
ATOM 834 C C . SER A 1 100 ? 9.221 -9.257 10.861 1.00 51.62 100 SER A C 1
ATOM 836 O O . SER A 1 100 ? 8.468 -9.237 11.834 1.00 51.62 100 SER A O 1
ATOM 838 N N . ASP A 1 101 ? 10.538 -9.067 10.956 1.00 49.75 101 ASP A N 1
ATOM 839 C CA . ASP A 1 101 ? 11.194 -8.800 12.237 1.00 49.75 101 ASP A CA 1
ATOM 840 C C . ASP A 1 101 ? 11.015 -7.336 12.644 1.00 49.75 101 ASP A C 1
ATOM 842 O O . ASP A 1 101 ? 10.712 -7.073 13.807 1.00 49.75 101 ASP A O 1
ATOM 846 N N . ASP A 1 102 ? 11.057 -6.407 11.686 1.00 48.53 102 ASP A N 1
ATOM 847 C CA . ASP A 1 102 ? 10.809 -4.983 11.937 1.00 48.53 102 ASP A CA 1
ATOM 848 C C . ASP A 1 102 ? 9.355 -4.722 12.364 1.00 48.53 102 ASP A C 1
ATOM 850 O O . ASP A 1 102 ? 9.098 -3.985 13.316 1.00 48.53 102 ASP A O 1
ATOM 854 N N . VAL A 1 103 ? 8.387 -5.392 11.725 1.00 48.84 103 VAL A N 1
ATOM 855 C CA . VAL A 1 103 ? 6.965 -5.289 12.102 1.00 48.84 103 VAL A CA 1
ATOM 856 C C . VAL A 1 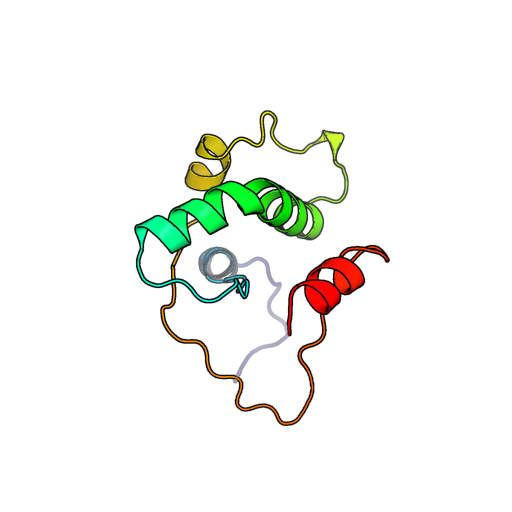103 ? 6.700 -5.927 13.471 1.00 48.84 103 VAL A C 1
ATOM 858 O O . VAL A 1 103 ? 5.912 -5.398 14.253 1.00 48.84 103 VAL A O 1
ATOM 861 N N . ARG A 1 104 ? 7.378 -7.035 13.807 1.00 48.09 104 ARG A N 1
ATOM 862 C CA . ARG A 1 104 ? 7.252 -7.677 15.128 1.00 48.09 104 ARG A CA 1
ATOM 863 C C . ARG A 1 104 ? 7.918 -6.883 16.248 1.00 48.09 104 ARG A C 1
ATOM 865 O O . ARG A 1 104 ? 7.412 -6.917 17.362 1.00 48.09 104 ARG A O 1
ATOM 872 N N . GLN A 1 105 ? 9.021 -6.185 15.980 1.00 44.84 105 GLN A N 1
ATOM 873 C CA . GLN A 1 105 ? 9.682 -5.321 16.967 1.00 44.84 105 GLN A CA 1
ATOM 874 C C . GLN A 1 105 ? 8.962 -3.987 17.194 1.00 44.84 105 GLN A C 1
ATOM 876 O O . GLN A 1 105 ? 9.171 -3.363 18.232 1.00 44.84 105 GLN A O 1
ATOM 881 N N . ALA A 1 106 ? 8.124 -3.550 16.252 1.00 40.62 106 ALA A N 1
ATOM 882 C CA . ALA A 1 106 ? 7.349 -2.316 16.364 1.00 40.62 106 ALA A CA 1
ATOM 883 C C . ALA A 1 106 ? 6.021 -2.472 17.135 1.00 40.62 106 ALA A C 1
ATOM 885 O O . ALA A 1 106 ? 5.353 -1.470 17.395 1.00 40.62 106 ALA A O 1
ATOM 886 N N . LEU A 1 107 ? 5.636 -3.697 17.511 1.00 31.50 107 LEU A N 1
ATOM 887 C CA . LEU A 1 107 ? 4.459 -3.967 18.340 1.00 31.50 107 LEU A CA 1
ATOM 888 C C . LEU A 1 107 ? 4.886 -4.184 19.808 1.00 31.50 107 LEU A C 1
ATOM 890 O O . LEU A 1 107 ? 5.844 -4.923 20.040 1.00 31.50 107 LEU A O 1
ATOM 894 N N . PRO A 1 108 ? 4.224 -3.537 20.788 1.00 41.47 108 PRO A N 1
ATOM 895 C CA . PRO A 1 108 ? 4.530 -3.697 22.212 1.00 41.47 108 PRO A CA 1
ATOM 896 C C . PRO A 1 108 ? 4.194 -5.089 22.768 1.00 41.47 108 PRO A C 1
ATOM 898 O O . PRO A 1 108 ? 3.262 -5.742 22.244 1.00 41.47 108 PRO A O 1
#

Radius of gyration: 17.26 Å; Cα contacts (8 Å, |Δi|>4): 25; chains: 1; bounding box: 38×37×46 Å

Sequence (108 aa):
MVDWSRPFWTREDMESLGDEKSLYLVPTYDDEASAMTLLEQHHGAIFEAELELWCLDRALWPSPRDFTMFRHWFQINLFPLVEDLGSEVLQTYLIEPGFSDDVRQALP

Foldseek 3Di:
DDDPPDDCDDPVNVVCVLVDDDDDDDDADDDPVRVVVRCQVCLVVVQVVVVCVVDVPPVPDDPPSHPVVSVVVDDDDDDNDDDDPDPDDDDDPDDDPPPVVVVVVPDD

Mean predicted aligned error: 11.76 Å

Secondary structure (DSSP, 8-state):
---TTS-S--HHHHHHGGG----------SSHHHHHHHHHHHHHHHHHHHHHHH-S-GGGS-S---HHHHHHH------S------SSPPPPS---TTHHHHHHHT--

Solvent-accessible surface area (backbone atoms only — not comparable to full-atom values): 7553 Å² total; per-residue (Å²): 133,88,69,88,82,63,72,91,75,44,72,71,56,58,68,51,60,76,70,71,75,88,86,82,91,72,80,91,64,93,48,71,69,54,46,50,50,52,44,68,73,42,43,55,62,52,52,49,55,57,42,48,77,76,44,81,58,70,88,78,54,80,78,77,72,43,72,69,51,49,61,72,75,47,91,86,81,89,72,98,72,84,85,82,86,65,94,67,80,90,79,79,92,82,62,69,96,57,59,65,55,58,58,58,70,73,52,134

pLDDT: mean 74.97, std 16.9, range [31.5, 91.69]